Protein AF-A0A7C9DV79-F1 (afdb_monomer_lite)

Organism: Opuntia streptacantha (NCBI:txid393608)

Foldseek 3Di:
DPPPPPPPQPFCQDPPNQWTARPVVQWIAGDPDDDDTDGHDDAPDWDDDPPDTHGDDNLQSVQVVVCVVVVQLLVFDQDPVQWTWGKDQRDDDDPPDIDIDIDNDSPDDD

InterPro domains:
  IPR058055 PA-PLA1 [PTHR23509] (6-110)

pLDDT: mean 85.66, std 12.29, range [42.53, 94.75]

Sequence (110 aa):
ELYAVEEERVGVPVKGGLYEVDLVKRHLFPVYWTGENRRVLRGHWFAECGLDWLPLREDVAEQLEFAYRRQVWHRRRFQPSGLFAARVDLQGSTPGLHALFTGEDDTWEA

Structure (mmCIF, N/CA/C/O backbone):
data_AF-A0A7C9DV79-F1
#
_entry.id   AF-A0A7C9DV79-F1
#
loop_
_atom_site.group_PDB
_atom_site.id
_atom_site.type_symbol
_atom_site.label_atom_id
_atom_site.label_alt_id
_atom_site.label_comp_id
_atom_site.label_asym_id
_atom_site.label_entity_id
_atom_site.label_seq_id
_atom_site.pdbx_PDB_ins_code
_atom_site.Cartn_x
_atom_site.Cartn_y
_atom_site.Cartn_z
_atom_site.occupancy
_atom_site.B_iso_or_equiv
_atom_site.auth_seq_id
_atom_site.auth_comp_id
_atom_site.auth_asym_id
_atom_site.auth_atom_id
_atom_site.pdbx_PDB_model_num
ATOM 1 N N . GLU A 1 1 ? -16.552 19.665 34.037 1.00 42.53 1 GLU A N 1
ATOM 2 C CA . GLU A 1 1 ? -17.033 19.684 32.641 1.00 42.53 1 GLU A CA 1
ATOM 3 C C . GLU A 1 1 ? -16.227 18.683 31.829 1.00 42.53 1 GLU A C 1
ATOM 5 O O . GLU A 1 1 ? -15.129 19.020 31.425 1.00 42.53 1 GLU A O 1
ATOM 10 N N . LEU A 1 2 ? -16.681 17.440 31.659 1.00 48.28 2 LEU A N 1
ATOM 11 C CA . LEU A 1 2 ? -15.995 16.477 30.781 1.00 48.28 2 LEU A CA 1
ATOM 12 C C . LEU A 1 2 ? -17.015 15.530 30.141 1.00 48.28 2 LEU A C 1
ATOM 14 O O . LEU A 1 2 ? -16.917 14.316 30.249 1.00 48.28 2 LEU A O 1
ATOM 18 N N . TYR A 1 3 ? -18.017 16.102 29.482 1.00 48.62 3 TYR A N 1
ATOM 19 C CA . TYR A 1 3 ? -18.697 15.398 28.404 1.00 48.62 3 TYR A CA 1
ATOM 20 C C . TYR A 1 3 ? -18.131 15.997 27.128 1.00 48.62 3 TYR A C 1
ATOM 22 O O . TYR A 1 3 ? -18.680 16.947 26.574 1.00 48.62 3 TYR A O 1
ATOM 30 N N . ALA A 1 4 ? -16.949 15.513 26.733 1.00 54.69 4 ALA A N 1
ATOM 31 C CA . ALA A 1 4 ? -16.530 15.680 25.356 1.00 54.69 4 ALA A CA 1
ATOM 32 C C . ALA A 1 4 ? -17.655 15.056 24.535 1.00 54.69 4 ALA A C 1
ATOM 34 O O . ALA A 1 4 ? -17.949 13.875 24.706 1.00 54.69 4 ALA A O 1
ATOM 35 N N . VAL A 1 5 ? -18.349 15.882 23.759 1.00 50.12 5 VAL A N 1
ATOM 36 C CA . VAL A 1 5 ? -19.328 15.418 22.788 1.00 50.12 5 VAL A CA 1
ATOM 37 C C . VAL A 1 5 ? -18.556 14.452 21.901 1.00 50.12 5 VAL A C 1
ATOM 39 O O . VAL A 1 5 ? -17.733 14.876 21.090 1.00 50.12 5 VAL A O 1
ATOM 42 N N . GLU A 1 6 ? -18.728 13.150 22.127 1.00 56.25 6 GLU A N 1
ATOM 43 C CA . GLU A 1 6 ? -18.411 12.169 21.110 1.00 56.25 6 GLU A CA 1
ATOM 44 C C . GLU A 1 6 ? -19.345 12.549 19.971 1.00 56.25 6 GLU A C 1
ATOM 46 O O . GLU A 1 6 ? -20.542 12.277 20.029 1.00 56.25 6 GLU A O 1
ATOM 51 N N . GLU A 1 7 ? -18.826 13.335 19.016 1.00 55.12 7 GLU A N 1
ATOM 52 C CA . GLU A 1 7 ? -19.486 13.561 17.736 1.00 55.12 7 GLU A CA 1
ATOM 53 C C . GLU A 1 7 ? -20.096 12.230 17.328 1.00 55.12 7 GLU A C 1
ATOM 55 O O . GLU A 1 7 ? -19.413 11.208 17.435 1.00 55.12 7 GLU A O 1
ATOM 60 N N . GLU A 1 8 ? -21.355 12.257 16.902 1.00 55.88 8 GLU A N 1
ATOM 61 C CA . GLU A 1 8 ? -22.089 11.122 16.355 1.00 55.88 8 GLU A CA 1
ATOM 62 C C . GLU A 1 8 ? -21.336 10.595 15.122 1.00 55.88 8 GLU A C 1
ATOM 64 O O . GLU A 1 8 ? -21.627 10.898 13.966 1.00 55.88 8 GLU A O 1
ATOM 69 N N . ARG A 1 9 ? -20.245 9.882 15.379 1.00 57.75 9 ARG A N 1
ATOM 70 C CA . ARG A 1 9 ? -19.343 9.344 14.383 1.00 57.75 9 ARG A CA 1
ATOM 71 C C . ARG A 1 9 ? -19.953 8.031 13.989 1.00 57.75 9 ARG A C 1
ATOM 73 O O . ARG A 1 9 ? -19.797 7.034 14.683 1.00 57.75 9 ARG A O 1
ATOM 80 N N . VAL A 1 10 ? -20.673 8.068 12.877 1.00 68.94 10 VAL A N 1
ATOM 81 C CA . VAL A 1 10 ? -21.223 6.882 12.233 1.00 68.94 10 VAL A CA 1
ATOM 82 C C . VAL A 1 10 ? -20.053 5.967 11.860 1.00 68.94 10 VAL A C 1
ATOM 84 O O . VAL A 1 10 ? -19.368 6.185 10.857 1.00 68.94 10 VAL A O 1
ATOM 87 N N . GLY A 1 11 ? -19.781 4.980 12.712 1.00 84.19 11 GLY A N 1
ATOM 88 C CA . GLY A 1 11 ? -18.836 3.912 12.434 1.00 84.19 11 GLY A CA 1
ATOM 89 C C . GLY A 1 11 ? -19.370 3.040 11.305 1.00 84.19 11 GLY A C 1
ATOM 90 O O . GLY A 1 11 ? -20.568 2.773 11.218 1.00 84.19 11 GLY A O 1
ATOM 91 N N . VAL A 1 12 ? -18.494 2.599 10.403 1.00 92.56 12 VAL A N 1
ATOM 92 C CA . VAL A 1 12 ? -18.901 1.650 9.359 1.00 92.56 12 VAL A CA 1
ATOM 93 C C . VAL A 1 12 ? -18.868 0.243 9.960 1.00 92.56 12 VAL A C 1
ATOM 95 O O . VAL A 1 12 ? -17.778 -0.204 10.335 1.00 92.56 12 VAL A O 1
ATOM 98 N N . PRO A 1 13 ? -20.005 -0.473 10.056 1.00 93.56 13 PRO A N 1
ATOM 99 C CA . PRO A 1 13 ? -20.023 -1.822 10.600 1.00 93.56 13 PRO A CA 1
ATOM 100 C C . PRO A 1 13 ? -19.300 -2.784 9.654 1.00 93.56 13 PRO A C 1
ATOM 102 O O . PRO A 1 13 ? -19.515 -2.791 8.441 1.00 93.56 13 PRO A O 1
ATOM 105 N N . VAL A 1 14 ? -18.444 -3.632 10.217 1.00 93.56 14 VAL A N 1
ATOM 106 C CA . VAL A 1 14 ? -17.662 -4.640 9.492 1.00 93.56 14 VAL A CA 1
ATOM 107 C C . VAL A 1 14 ? -17.707 -5.980 10.226 1.00 93.56 14 VAL A C 1
ATOM 109 O O . VAL A 1 14 ? -18.193 -6.078 11.351 1.00 93.56 14 VAL A O 1
ATOM 112 N N . LYS A 1 15 ? -17.207 -7.048 9.586 1.00 92.69 15 LYS A N 1
ATOM 113 C CA 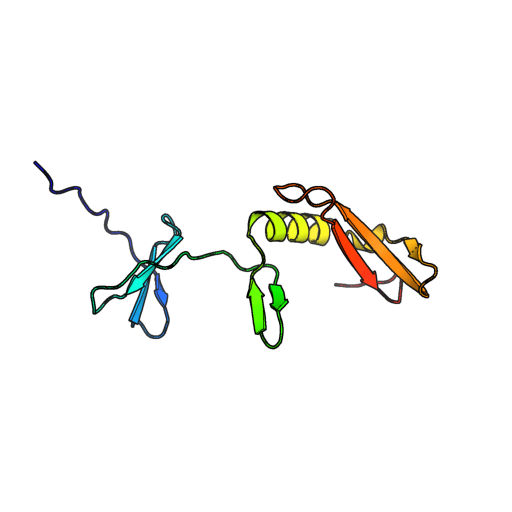. LYS A 1 15 ? -17.162 -8.408 10.163 1.00 92.69 15 LYS A CA 1
ATOM 114 C C . LYS A 1 15 ? -18.509 -8.851 10.764 1.00 92.69 15 LYS A C 1
ATOM 116 O O . LYS A 1 15 ? -18.560 -9.372 11.873 1.00 92.69 15 LYS A O 1
ATOM 121 N N . GLY A 1 16 ? -19.598 -8.594 10.039 1.00 93.44 16 GLY A N 1
ATOM 122 C CA . GLY A 1 16 ? -20.952 -8.943 10.479 1.00 93.44 16 GLY A CA 1
ATOM 123 C C . GLY A 1 16 ? -21.495 -8.082 11.625 1.00 93.44 16 GLY A C 1
ATOM 124 O O . GLY A 1 16 ? -22.345 -8.556 12.367 1.00 93.44 16 GLY A O 1
ATOM 125 N N . GLY A 1 17 ? -20.996 -6.854 11.803 1.00 92.94 17 GLY A N 1
ATOM 126 C CA . GLY A 1 17 ? -21.449 -5.929 12.852 1.00 92.94 17 GLY A CA 1
ATOM 127 C C . GLY A 1 17 ? -20.772 -6.134 14.208 1.00 92.94 17 GLY A C 1
ATOM 128 O O . GLY A 1 17 ? -21.088 -5.446 15.168 1.00 92.94 17 GLY A O 1
ATOM 129 N N . LEU A 1 18 ? -19.811 -7.057 14.297 1.00 93.50 18 LEU A N 1
ATOM 130 C CA . LEU A 1 18 ? -19.024 -7.283 15.512 1.00 93.50 18 LEU A CA 1
ATOM 131 C C . LEU A 1 18 ? -18.039 -6.140 15.805 1.00 93.50 18 LEU A C 1
ATOM 133 O O . LEU A 1 18 ? -17.634 -5.938 16.950 1.00 93.50 18 LEU A O 1
ATOM 137 N N . TYR A 1 19 ? -17.635 -5.426 14.756 1.00 94.75 19 TYR A N 1
ATOM 138 C CA . TYR A 1 19 ? -16.687 -4.325 14.815 1.00 94.75 19 TYR A CA 1
ATOM 139 C C . TYR A 1 19 ? -17.201 -3.149 13.995 1.00 94.75 19 TYR A C 1
ATOM 141 O O . TYR A 1 19 ? -17.857 -3.343 12.971 1.00 94.75 19 TYR A O 1
ATOM 149 N N . GLU A 1 20 ? -16.799 -1.951 14.389 1.00 94.62 20 GLU A N 1
ATOM 150 C CA . GLU A 1 20 ? -16.981 -0.729 13.617 1.00 94.62 20 GLU A CA 1
ATOM 151 C C . GLU A 1 20 ? -15.632 -0.103 13.275 1.00 94.62 20 GLU A C 1
ATOM 153 O O . GLU A 1 20 ? -14.622 -0.323 13.952 1.00 94.62 20 GLU A O 1
ATOM 158 N N . VAL A 1 21 ? -15.612 0.658 12.182 1.00 94.00 21 VAL A N 1
ATOM 159 C CA . VAL A 1 21 ? -14.443 1.413 11.736 1.00 94.00 21 VAL A CA 1
ATOM 160 C C . VAL A 1 21 ? -14.741 2.907 11.784 1.00 94.00 21 VAL A C 1
ATOM 162 O O . VAL A 1 21 ? -15.601 3.392 11.049 1.00 94.00 21 VAL A O 1
ATOM 165 N N . ASP A 1 22 ? -13.967 3.648 12.583 1.00 91.88 22 ASP A N 1
ATOM 166 C CA . ASP A 1 22 ? -13.864 5.106 12.465 1.00 91.88 22 ASP A CA 1
ATOM 167 C C . ASP A 1 22 ? -12.874 5.410 11.332 1.00 91.88 22 ASP A C 1
ATOM 169 O O . ASP A 1 22 ? -11.666 5.197 11.468 1.00 91.88 22 ASP A O 1
ATOM 173 N N . LEU A 1 23 ? -13.384 5.890 10.195 1.00 86.50 23 LEU A N 1
ATOM 174 C CA . LEU A 1 23 ? -12.577 6.205 9.010 1.00 86.50 23 LEU A CA 1
ATOM 175 C C . LEU A 1 23 ? -11.678 7.435 9.202 1.00 86.50 23 LEU A C 1
ATOM 177 O O . LEU A 1 23 ? -10.637 7.534 8.553 1.00 86.50 23 LEU A O 1
ATOM 181 N N . VAL A 1 24 ? -12.055 8.354 10.096 1.00 87.44 24 VAL A N 1
ATOM 182 C CA . VAL A 1 24 ? -11.291 9.574 10.389 1.00 87.44 24 VAL A CA 1
ATOM 183 C C . VAL A 1 24 ? -10.105 9.233 11.283 1.00 87.44 24 VAL A C 1
ATOM 185 O O . VAL A 1 24 ? -8.970 9.589 10.973 1.00 87.44 24 VAL A O 1
ATOM 188 N N . LYS A 1 25 ? -10.346 8.495 12.373 1.00 88.50 25 LYS A N 1
ATOM 189 C CA . LYS A 1 25 ? -9.281 8.022 13.272 1.00 88.50 25 LYS A CA 1
ATOM 190 C C . LYS A 1 25 ? -8.517 6.823 12.708 1.00 88.50 25 LYS A C 1
ATOM 192 O O . LYS A 1 25 ? -7.436 6.523 13.202 1.00 88.50 25 LYS A O 1
ATOM 197 N N . ARG A 1 26 ? -9.067 6.145 11.696 1.00 90.88 26 ARG A N 1
ATOM 198 C CA . ARG A 1 26 ? -8.538 4.915 11.086 1.00 90.88 26 ARG A CA 1
ATOM 199 C C . ARG A 1 26 ? -8.344 3.793 12.105 1.00 90.88 26 ARG A C 1
ATOM 201 O O . ARG A 1 26 ? -7.315 3.113 12.122 1.00 90.88 26 ARG A O 1
ATOM 208 N N . HIS A 1 27 ? -9.354 3.587 12.943 1.00 92.31 27 HIS A N 1
ATOM 209 C CA . HIS A 1 27 ? -9.357 2.541 13.959 1.00 92.31 27 HIS A CA 1
ATOM 210 C C . HIS A 1 27 ? -10.576 1.640 13.817 1.00 92.31 27 HIS A C 1
ATOM 212 O O . HIS A 1 27 ? -11.694 2.110 13.631 1.00 92.31 27 HIS A O 1
ATOM 218 N N . LEU A 1 28 ? -10.327 0.343 13.939 1.00 92.62 28 LEU A N 1
ATOM 219 C CA . LEU A 1 28 ? -11.317 -0.702 14.10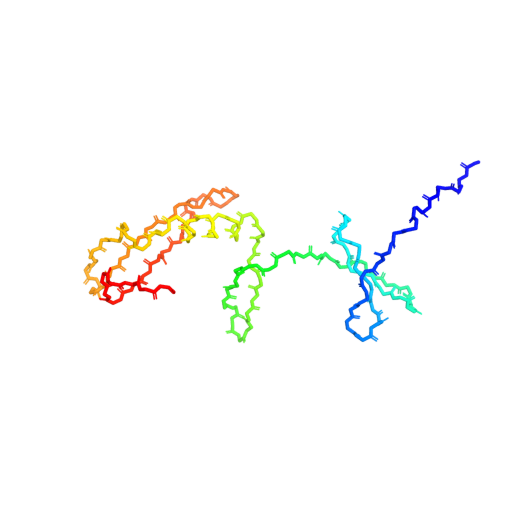7 1.00 92.62 28 LEU A CA 1
ATOM 220 C C . LEU A 1 28 ? -11.465 -0.979 15.600 1.00 92.62 28 LEU A C 1
ATOM 222 O O . LEU A 1 28 ? -10.465 -1.252 16.264 1.00 92.62 28 LEU A O 1
ATOM 226 N N . PHE A 1 29 ? -12.690 -0.962 16.105 1.00 93.81 29 PHE A N 1
ATOM 227 C CA . PHE A 1 29 ? -12.990 -1.226 17.508 1.00 93.81 29 PHE A CA 1
ATOM 228 C C . PHE A 1 29 ? -14.184 -2.185 17.634 1.00 93.81 29 PHE A C 1
ATOM 230 O O . PHE A 1 29 ? -15.046 -2.218 16.751 1.00 93.81 29 PHE A O 1
ATOM 237 N N . PRO A 1 30 ? -14.202 -3.050 18.663 1.00 94.56 30 PRO A N 1
ATOM 238 C CA . PRO A 1 30 ? -15.319 -3.959 18.907 1.00 94.56 30 PRO A CA 1
ATOM 239 C C . PRO A 1 30 ? -16.564 -3.208 19.392 1.00 94.56 30 PRO A C 1
ATOM 241 O O . PRO A 1 30 ? -16.452 -2.244 20.144 1.00 94.56 30 PRO A O 1
ATOM 244 N N . VAL A 1 31 ? -17.746 -3.679 18.986 1.00 92.56 31 VAL A N 1
ATOM 245 C CA . VAL A 1 31 ? -19.032 -3.033 19.322 1.00 92.56 31 VAL A CA 1
ATOM 246 C C . VAL A 1 31 ? -19.599 -3.540 20.651 1.00 92.56 31 VAL A C 1
ATOM 248 O O . VAL A 1 31 ? -20.091 -2.761 21.460 1.00 92.56 31 VAL A O 1
ATOM 251 N N . TYR A 1 32 ? -19.528 -4.852 20.899 1.00 91.56 32 TYR A N 1
ATOM 252 C CA . TYR A 1 32 ? -20.251 -5.489 22.013 1.00 91.56 32 TYR A CA 1
ATOM 253 C C . TYR A 1 32 ? -19.383 -5.837 23.229 1.00 91.56 32 TYR A C 1
ATOM 255 O O . TYR A 1 32 ? -19.897 -6.330 24.231 1.00 91.56 32 TYR A O 1
ATOM 263 N N . TRP A 1 33 ? -18.070 -5.623 23.162 1.00 94.19 33 TRP A N 1
ATOM 264 C CA . TRP A 1 33 ? -17.150 -5.891 24.268 1.00 94.19 33 TRP A CA 1
ATOM 265 C C . TRP A 1 33 ? -16.031 -4.861 24.295 1.00 94.19 33 TRP A C 1
ATOM 267 O O . TRP A 1 33 ? -15.701 -4.259 23.279 1.00 94.19 33 TRP A O 1
ATOM 277 N N . THR A 1 34 ? -15.399 -4.690 25.452 1.00 90.94 34 THR A N 1
ATOM 278 C CA . THR A 1 34 ? -14.188 -3.876 25.566 1.00 90.94 34 THR A CA 1
ATOM 279 C C . THR A 1 34 ? -13.010 -4.627 24.958 1.00 90.94 34 THR A C 1
ATOM 281 O O . THR A 1 34 ? -12.693 -5.740 25.382 1.00 90.94 34 THR A O 1
ATOM 284 N N . GLY A 1 35 ? -12.337 -4.026 23.986 1.00 91.06 35 GLY A N 1
ATOM 285 C CA . GLY A 1 35 ? -11.128 -4.585 23.395 1.00 91.06 35 GLY A CA 1
ATOM 286 C C . GLY A 1 35 ? -10.254 -3.502 22.784 1.00 91.06 35 GLY A C 1
ATOM 287 O O . GLY A 1 35 ? -10.639 -2.338 22.724 1.00 91.06 35 GLY A O 1
ATOM 288 N N . GLU A 1 36 ? -9.061 -3.893 22.350 1.00 90.88 36 GLU A N 1
ATOM 289 C CA . GLU A 1 36 ? -8.106 -2.957 21.764 1.00 90.88 36 GLU A CA 1
ATOM 290 C C . GLU A 1 36 ? -8.538 -2.478 20.378 1.00 90.88 36 GLU A C 1
ATOM 292 O O . GLU A 1 36 ? -9.001 -3.257 19.534 1.00 90.88 36 GLU A O 1
ATOM 297 N N . ASN A 1 37 ? -8.285 -1.195 20.126 1.00 90.75 37 ASN A N 1
ATOM 298 C CA . ASN A 1 37 ? -8.428 -0.611 18.805 1.00 90.75 37 ASN A CA 1
ATOM 299 C C . ASN A 1 37 ? -7.321 -1.137 17.891 1.00 90.75 37 ASN A C 1
ATOM 301 O O . ASN A 1 37 ? -6.135 -1.057 18.210 1.00 90.75 37 ASN A O 1
ATOM 305 N N . ARG A 1 38 ? -7.700 -1.629 16.714 1.00 90.50 38 ARG A N 1
ATOM 306 C CA . ARG A 1 38 ? -6.755 -2.048 15.675 1.00 90.50 38 ARG A CA 1
ATOM 307 C C . ARG A 1 38 ? -6.652 -0.974 14.610 1.00 90.50 38 ARG A C 1
ATOM 309 O O . ARG A 1 38 ? -7.653 -0.387 14.211 1.00 90.50 38 ARG A O 1
ATOM 316 N N . ARG A 1 39 ? -5.443 -0.727 14.118 1.00 88.69 39 ARG A N 1
ATOM 317 C CA . ARG A 1 39 ? -5.223 0.223 13.025 1.00 88.69 39 ARG A CA 1
ATOM 318 C C . ARG A 1 39 ? -5.874 -0.279 11.734 1.00 88.69 39 ARG A C 1
ATOM 320 O O . ARG A 1 39 ? -5.738 -1.449 11.384 1.00 88.69 39 ARG A O 1
ATOM 327 N N . VAL A 1 40 ? -6.529 0.628 11.018 1.00 89.44 40 VAL A N 1
ATOM 328 C CA . VAL A 1 40 ? -7.068 0.407 9.673 1.00 89.44 40 VAL A CA 1
ATOM 329 C C . VAL A 1 40 ? -6.168 1.102 8.659 1.00 89.44 40 VAL A C 1
ATOM 331 O O . VAL A 1 40 ? -5.704 2.221 8.876 1.00 89.44 40 VAL A O 1
ATOM 334 N N . LEU A 1 41 ? -5.906 0.413 7.553 1.00 84.25 41 LEU A N 1
ATOM 335 C CA . LEU A 1 41 ? -5.120 0.905 6.427 1.00 84.25 41 LEU A CA 1
ATOM 336 C C . LEU A 1 41 ? -5.955 0.799 5.154 1.00 84.25 41 LEU A C 1
ATOM 338 O O . LEU A 1 41 ? -6.789 -0.100 5.024 1.00 84.25 41 LEU A O 1
ATOM 342 N N . ARG A 1 42 ? -5.706 1.694 4.199 1.00 84.19 42 ARG A N 1
ATOM 343 C CA . ARG A 1 42 ? -6.259 1.585 2.850 1.00 84.19 42 ARG A CA 1
ATOM 344 C C . ARG A 1 42 ? -5.364 0.652 2.029 1.00 84.19 42 ARG A C 1
ATOM 346 O O . ARG A 1 42 ? -4.231 1.001 1.723 1.00 84.19 42 ARG A O 1
ATOM 353 N N . GLY A 1 43 ? -5.850 -0.549 1.722 1.00 81.25 43 GLY A N 1
ATOM 354 C CA . GLY A 1 43 ? -5.095 -1.549 0.962 1.00 81.25 43 GLY A CA 1
ATOM 355 C C . GLY A 1 43 ? -5.329 -1.421 -0.540 1.00 81.25 43 GLY A C 1
ATOM 356 O O . GLY A 1 43 ? -6.345 -1.899 -1.033 1.00 81.25 43 GLY A O 1
ATOM 357 N N . HIS A 1 44 ? -4.404 -0.786 -1.262 1.00 83.69 44 HIS A N 1
ATOM 358 C CA . HIS A 1 44 ? -4.395 -0.783 -2.737 1.00 83.69 44 HIS A CA 1
ATOM 359 C C . HIS A 1 44 ? -3.429 -1.806 -3.324 1.00 83.69 44 HIS A C 1
ATOM 361 O O . HIS A 1 44 ? -3.722 -2.404 -4.351 1.00 83.69 44 HIS A O 1
ATOM 367 N N . TRP A 1 45 ? -2.292 -2.005 -2.658 1.00 92.50 45 TRP A N 1
ATOM 368 C CA . TRP A 1 45 ? -1.218 -2.893 -3.090 1.00 92.50 45 TRP A CA 1
ATOM 369 C C . TRP A 1 45 ? -0.885 -3.875 -1.973 1.00 92.50 45 TRP A C 1
ATOM 371 O O . TRP A 1 45 ? -0.807 -3.493 -0.801 1.00 92.50 45 TRP A O 1
ATOM 381 N N . PHE A 1 46 ? -0.681 -5.134 -2.345 1.00 92.38 46 PHE A N 1
ATOM 382 C CA . PHE A 1 46 ? -0.402 -6.234 -1.429 1.00 92.38 46 PHE A CA 1
ATOM 383 C C . PHE A 1 46 ? 0.904 -6.907 -1.833 1.00 92.38 46 PHE A C 1
ATOM 385 O O . PHE A 1 46 ? 1.234 -6.969 -3.017 1.00 92.38 46 PHE A O 1
ATOM 392 N N . ALA A 1 47 ? 1.635 -7.409 -0.846 1.00 91.06 47 ALA A N 1
ATOM 393 C CA . ALA A 1 47 ? 2.801 -8.248 -1.067 1.00 91.06 47 ALA A CA 1
ATOM 394 C C . ALA A 1 47 ? 2.568 -9.624 -0.456 1.00 91.06 47 ALA A C 1
ATOM 396 O O . ALA A 1 47 ? 1.972 -9.753 0.617 1.00 91.06 47 ALA A O 1
ATOM 397 N N . GLU A 1 48 ? 3.058 -10.641 -1.152 1.00 94.31 48 GLU A N 1
ATOM 398 C CA . GLU A 1 48 ? 3.083 -12.003 -0.651 1.00 94.31 48 GLU A CA 1
ATOM 399 C C . GLU A 1 48 ? 4.065 -12.092 0.525 1.00 94.31 48 GLU A C 1
ATOM 401 O O . GLU A 1 48 ? 5.227 -11.686 0.440 1.00 94.31 48 GLU A O 1
ATOM 406 N N . CYS A 1 49 ? 3.577 -12.599 1.649 1.00 90.38 49 CYS A N 1
ATOM 407 C CA . CYS A 1 49 ? 4.341 -12.846 2.857 1.00 90.38 49 CYS A CA 1
ATOM 408 C C . CYS A 1 49 ? 4.056 -14.280 3.313 1.00 90.38 49 CYS A C 1
ATOM 410 O O . CYS A 1 49 ? 3.107 -14.549 4.050 1.00 90.38 49 CYS A O 1
ATOM 412 N N . GLY A 1 50 ? 4.869 -15.225 2.836 1.00 91.62 50 GLY A N 1
ATOM 413 C CA . GLY A 1 50 ? 4.634 -16.648 3.070 1.00 91.62 50 GLY A CA 1
ATOM 414 C C . GLY A 1 50 ? 3.434 -17.143 2.266 1.00 91.62 50 GLY A C 1
ATOM 415 O O . GLY A 1 50 ? 3.513 -17.207 1.048 1.00 91.62 50 GLY A O 1
ATOM 416 N N . LEU A 1 51 ? 2.347 -17.508 2.950 1.00 91.81 51 LEU A N 1
ATOM 417 C CA . LEU A 1 51 ? 1.095 -17.955 2.320 1.00 91.81 51 LEU A CA 1
ATOM 418 C C . LEU A 1 51 ? 0.026 -16.851 2.260 1.00 91.81 51 LEU A C 1
ATOM 420 O O . LEU A 1 51 ? -1.036 -17.062 1.677 1.00 91.81 51 LEU A O 1
ATOM 424 N N . ASP A 1 52 ? 0.291 -15.694 2.871 1.00 91.94 52 ASP A N 1
ATOM 425 C CA . ASP A 1 52 ? -0.674 -14.609 3.011 1.00 91.94 52 ASP A CA 1
ATOM 426 C C . ASP A 1 52 ? -0.325 -13.424 2.104 1.00 91.94 52 ASP A C 1
ATOM 428 O O . ASP A 1 52 ? 0.842 -13.096 1.892 1.00 91.94 52 ASP A O 1
ATOM 432 N N . TRP A 1 53 ? -1.349 -12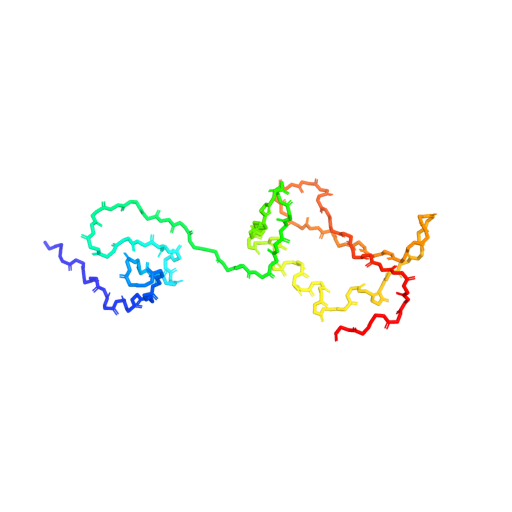.720 1.621 1.00 90.62 53 TRP A N 1
ATOM 433 C CA . TRP A 1 53 ? -1.197 -11.420 0.967 1.00 90.62 53 TRP A CA 1
ATOM 434 C C . TRP A 1 53 ? -1.445 -10.314 1.984 1.00 90.62 53 TRP A C 1
ATOM 436 O O . TRP A 1 53 ? -2.575 -10.101 2.430 1.00 90.62 53 TRP A O 1
ATOM 446 N N . LEU A 1 54 ? -0.385 -9.601 2.357 1.00 89.12 54 LEU A N 1
ATOM 447 C CA . LEU A 1 54 ? -0.464 -8.530 3.343 1.00 89.12 54 LEU A CA 1
ATOM 448 C C . LEU A 1 54 ? -0.467 -7.166 2.649 1.00 89.12 54 LEU A C 1
ATOM 450 O O . LEU A 1 54 ? 0.298 -6.958 1.703 1.00 89.12 54 LEU A O 1
ATOM 454 N N . PRO A 1 55 ? -1.314 -6.220 3.095 1.00 90.62 55 PRO A N 1
ATOM 455 C CA . PRO A 1 55 ? -1.312 -4.882 2.532 1.00 90.62 55 PRO A CA 1
ATOM 456 C C . PRO A 1 55 ? 0.042 -4.226 2.791 1.00 90.62 55 PRO A C 1
ATOM 458 O O . PRO A 1 55 ? 0.575 -4.271 3.905 1.00 90.62 55 PRO A O 1
ATOM 461 N N . LEU A 1 56 ? 0.588 -3.592 1.758 1.00 89.38 56 LEU A N 1
ATOM 462 C CA . LEU A 1 56 ? 1.778 -2.772 1.906 1.00 89.38 56 LEU A CA 1
ATOM 463 C C . LEU A 1 56 ? 1.484 -1.560 2.792 1.00 89.38 56 LEU A C 1
ATOM 465 O O . LEU A 1 56 ? 0.337 -1.140 2.974 1.00 89.38 56 LEU A O 1
ATOM 469 N N . ARG A 1 57 ? 2.551 -0.963 3.334 1.00 88.62 57 ARG A N 1
ATOM 470 C CA . ARG A 1 57 ? 2.434 0.336 4.000 1.00 88.62 57 ARG A CA 1
ATOM 471 C C . ARG A 1 57 ? 1.835 1.352 3.024 1.00 88.62 57 ARG A C 1
ATOM 473 O O . ARG A 1 57 ? 2.226 1.391 1.861 1.00 88.62 57 ARG A O 1
ATOM 480 N N . GLU A 1 58 ? 0.916 2.178 3.513 1.00 89.56 58 GLU A N 1
ATOM 481 C CA . GLU A 1 58 ? 0.140 3.112 2.684 1.00 89.56 58 GLU A CA 1
ATOM 482 C C . GLU A 1 58 ? 1.032 4.097 1.914 1.00 89.56 58 GLU A C 1
ATOM 484 O O . GLU A 1 58 ? 0.808 4.315 0.731 1.00 89.56 58 GLU A O 1
ATOM 489 N N . ASP A 1 59 ? 2.112 4.591 2.527 1.00 90.06 59 ASP A N 1
ATOM 490 C CA . ASP A 1 59 ? 3.089 5.478 1.881 1.00 90.06 59 ASP A CA 1
ATOM 491 C C . ASP A 1 59 ? 3.822 4.822 0.702 1.00 90.06 59 ASP A C 1
ATOM 493 O O . ASP A 1 59 ? 4.159 5.484 -0.280 1.00 90.06 59 ASP A O 1
ATOM 497 N N . VAL A 1 60 ? 4.061 3.513 0.779 1.00 91.88 60 VAL A N 1
ATOM 498 C CA . VAL A 1 60 ? 4.650 2.735 -0.317 1.00 91.88 60 VAL A CA 1
ATOM 499 C C . VAL A 1 60 ? 3.591 2.417 -1.371 1.00 91.88 60 VAL A C 1
ATOM 501 O O . VAL A 1 60 ? 3.834 2.605 -2.562 1.00 91.88 60 VAL A O 1
ATOM 504 N N . ALA A 1 61 ? 2.406 1.975 -0.944 1.00 92.31 61 ALA A N 1
ATOM 505 C CA . ALA A 1 61 ? 1.297 1.639 -1.831 1.00 92.31 61 ALA A CA 1
ATOM 506 C C . ALA A 1 61 ? 0.850 2.841 -2.680 1.00 92.31 61 ALA A C 1
ATOM 508 O O . ALA A 1 61 ? 0.594 2.682 -3.869 1.00 92.31 61 ALA A O 1
ATOM 509 N N . GLU A 1 62 ? 0.817 4.050 -2.113 1.00 91.69 62 GLU A N 1
ATOM 510 C CA . GLU A 1 62 ? 0.494 5.279 -2.847 1.00 91.69 62 GLU A CA 1
ATOM 511 C C . GLU A 1 62 ? 1.528 5.603 -3.933 1.00 91.69 62 GLU A C 1
ATOM 513 O O . GLU A 1 62 ? 1.161 6.003 -5.040 1.00 91.69 62 GLU A O 1
ATOM 518 N N . GLN A 1 63 ? 2.819 5.395 -3.658 1.00 93.75 63 GLN A N 1
ATOM 519 C CA . GLN A 1 63 ? 3.876 5.606 -4.650 1.00 93.75 63 GLN A CA 1
ATOM 520 C C . GLN A 1 63 ? 3.800 4.589 -5.794 1.00 93.75 63 GLN A C 1
ATOM 522 O O . GLN A 1 63 ? 3.975 4.961 -6.958 1.00 93.75 63 GLN A O 1
ATOM 527 N N . LEU A 1 64 ? 3.494 3.327 -5.478 1.00 93.50 64 LEU A N 1
ATOM 528 C CA . LEU A 1 64 ? 3.255 2.287 -6.481 1.00 93.50 64 LEU A CA 1
ATOM 529 C C . LEU A 1 64 ? 2.039 2.617 -7.344 1.00 93.50 64 LEU A C 1
ATOM 531 O O . LEU A 1 64 ? 2.142 2.602 -8.569 1.00 93.50 64 LEU A O 1
ATOM 535 N N . GLU A 1 65 ? 0.925 2.993 -6.718 1.00 93.25 65 GLU A N 1
ATOM 536 C CA . GLU A 1 65 ? -0.304 3.386 -7.407 1.00 93.25 65 GLU A CA 1
ATOM 537 C C . GLU A 1 65 ? -0.061 4.566 -8.353 1.00 93.25 65 GLU A C 1
ATOM 539 O O . GLU A 1 65 ? -0.515 4.575 -9.497 1.00 93.25 65 GLU A O 1
ATOM 544 N N . PHE A 1 66 ? 0.698 5.564 -7.902 1.00 93.19 66 PHE A N 1
ATOM 545 C CA . PHE A 1 66 ? 1.052 6.716 -8.718 1.00 93.19 66 PHE A CA 1
ATOM 546 C C . PHE A 1 66 ? 1.908 6.333 -9.929 1.00 93.19 66 PHE A C 1
ATOM 548 O O . PHE A 1 66 ? 1.654 6.812 -11.037 1.00 93.19 66 PHE A O 1
ATOM 555 N N . ALA A 1 67 ? 2.908 5.469 -9.743 1.00 93.06 67 ALA A N 1
ATOM 556 C CA . ALA A 1 67 ? 3.738 4.985 -10.841 1.00 93.06 67 ALA A CA 1
ATOM 557 C C . ALA A 1 67 ? 2.931 4.138 -11.837 1.00 93.06 67 ALA A C 1
ATOM 559 O O . ALA A 1 67 ? 3.060 4.327 -13.048 1.00 93.06 67 ALA A O 1
ATOM 560 N N . TYR A 1 68 ? 2.057 3.267 -11.331 1.00 90.75 68 TYR A N 1
ATOM 561 C CA . TYR A 1 68 ? 1.165 2.440 -12.135 1.00 90.75 68 TYR A CA 1
ATOM 562 C C . TYR A 1 68 ? 0.219 3.297 -12.981 1.00 90.75 68 TYR A C 1
ATOM 564 O O . TYR A 1 68 ? 0.203 3.180 -14.200 1.00 90.75 68 TYR A O 1
ATOM 572 N N . ARG A 1 69 ? -0.486 4.264 -12.381 1.00 91.38 69 ARG A N 1
ATOM 573 C CA . ARG A 1 69 ? -1.364 5.192 -13.124 1.00 91.38 69 ARG A CA 1
ATOM 574 C C . ARG A 1 69 ? -0.629 6.039 -14.156 1.00 91.38 69 ARG A C 1
ATOM 576 O O . ARG A 1 69 ? -1.224 6.469 -15.137 1.00 91.38 69 ARG A O 1
ATOM 583 N N . ARG A 1 70 ? 0.663 6.292 -13.940 1.00 92.25 70 ARG A N 1
ATOM 584 C CA . ARG A 1 70 ? 1.550 6.965 -14.900 1.00 92.25 70 ARG A CA 1
ATOM 585 C C . ARG A 1 70 ? 2.125 6.029 -15.959 1.00 92.25 70 ARG A C 1
ATOM 587 O O . ARG A 1 70 ? 3.034 6.436 -16.681 1.00 92.25 70 ARG A O 1
ATOM 594 N N . GLN A 1 71 ? 1.602 4.809 -16.042 1.00 89.88 71 GLN A N 1
ATOM 595 C CA . GLN A 1 71 ? 1.946 3.815 -17.045 1.00 89.88 71 GLN A CA 1
ATOM 596 C C . GLN A 1 71 ? 3.451 3.535 -17.073 1.00 89.88 71 GLN A C 1
ATOM 598 O O . GLN A 1 71 ? 4.107 3.587 -18.114 1.00 89.88 71 GLN A O 1
ATOM 603 N N . VAL A 1 72 ? 4.027 3.265 -15.896 1.00 89.50 72 VAL A N 1
ATOM 604 C CA . VAL A 1 72 ? 5.459 2.962 -15.728 1.00 89.50 72 VAL A CA 1
ATOM 605 C C . VAL A 1 72 ? 5.965 1.870 -16.683 1.00 89.50 72 VAL A C 1
ATOM 607 O O . VAL A 1 72 ? 7.132 1.894 -17.080 1.00 89.50 72 VAL A O 1
ATOM 610 N N . TRP A 1 73 ? 5.087 0.964 -17.118 1.00 85.56 73 TRP A N 1
ATOM 611 C CA . TRP A 1 73 ? 5.395 -0.079 -18.095 1.00 85.56 73 TRP A CA 1
ATOM 612 C C . TRP A 1 73 ? 5.837 0.463 -19.465 1.00 85.56 73 TRP A C 1
ATOM 614 O O . TRP A 1 73 ? 6.668 -0.170 -20.110 1.00 85.56 73 TRP A O 1
ATOM 624 N N . HIS A 1 74 ? 5.411 1.659 -19.882 1.00 86.75 74 HIS A N 1
ATOM 625 C CA . HIS A 1 74 ? 5.884 2.278 -21.131 1.00 86.75 74 HIS A CA 1
ATOM 626 C C . HIS A 1 74 ? 7.346 2.751 -21.074 1.00 86.75 74 HIS A C 1
ATOM 628 O O . HIS A 1 74 ? 7.906 3.175 -22.080 1.00 86.75 74 HIS A O 1
ATOM 634 N N . ARG A 1 75 ? 7.984 2.728 -19.896 1.00 86.81 75 ARG A N 1
ATOM 635 C CA . ARG A 1 75 ? 9.390 3.130 -19.707 1.00 86.81 75 ARG A CA 1
ATOM 636 C C . ARG A 1 75 ? 10.313 1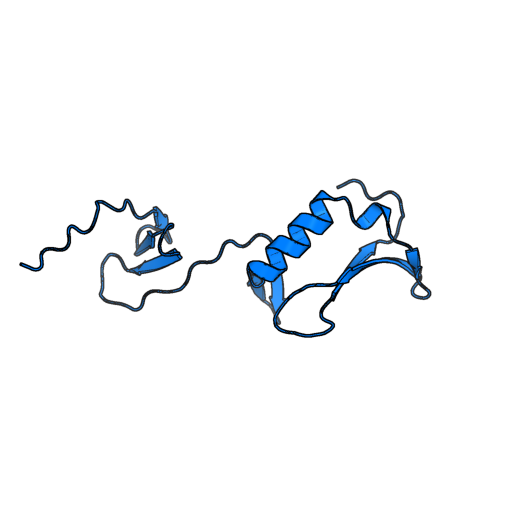.943 -19.440 1.00 86.81 75 ARG A C 1
ATOM 638 O O . ARG A 1 75 ? 11.453 2.144 -19.011 1.00 86.81 75 ARG A O 1
ATOM 645 N N . ARG A 1 76 ? 9.824 0.715 -19.629 1.00 90.06 76 ARG A N 1
ATOM 646 C CA . ARG A 1 76 ? 10.612 -0.493 -19.387 1.00 90.06 76 ARG A CA 1
ATOM 647 C C . ARG A 1 76 ? 11.765 -0.585 -20.382 1.00 90.06 76 ARG A C 1
ATOM 649 O O . ARG A 1 76 ? 11.674 -0.150 -21.524 1.00 90.06 76 ARG A O 1
ATOM 656 N N . ARG A 1 77 ? 12.877 -1.156 -19.928 1.00 89.38 77 ARG A N 1
ATOM 657 C CA . ARG A 1 77 ? 14.023 -1.509 -20.769 1.00 89.38 77 ARG A CA 1
ATOM 658 C C . ARG A 1 77 ? 14.231 -3.008 -20.726 1.00 89.38 77 ARG A C 1
ATOM 660 O O . ARG A 1 77 ? 14.083 -3.608 -19.659 1.00 89.38 77 ARG A O 1
ATOM 667 N N . PHE A 1 78 ? 14.602 -3.578 -21.867 1.00 90.69 78 PHE A N 1
ATOM 668 C CA . PHE A 1 78 ? 14.987 -4.978 -21.961 1.00 90.69 78 PHE A CA 1
ATOM 669 C C . PHE A 1 78 ? 16.175 -5.263 -21.038 1.00 90.69 78 PHE A C 1
ATOM 671 O O . PHE A 1 78 ? 17.174 -4.537 -21.055 1.00 90.69 78 PHE A O 1
ATOM 678 N N . GLN A 1 79 ? 16.042 -6.294 -20.212 1.00 92.06 79 GLN A N 1
ATOM 679 C CA . GLN A 1 79 ? 17.054 -6.724 -19.258 1.00 92.06 79 GLN A CA 1
ATOM 680 C C . GLN A 1 79 ? 17.748 -8.001 -19.744 1.00 92.06 79 GLN A C 1
ATOM 682 O O . GLN A 1 79 ? 17.134 -8.798 -20.453 1.00 92.06 79 GLN A O 1
ATOM 687 N N . PRO A 1 80 ? 18.989 -8.274 -19.298 1.00 92.44 80 PRO A N 1
ATOM 688 C CA . PRO A 1 80 ? 19.681 -9.530 -19.604 1.00 92.44 80 PRO A CA 1
ATOM 689 C C . PRO A 1 80 ? 18.922 -10.795 -19.175 1.00 92.44 80 PRO A C 1
ATOM 691 O O . PRO A 1 80 ? 19.185 -11.867 -19.705 1.00 92.44 80 PRO A O 1
ATOM 694 N N . SER A 1 81 ? 17.976 -10.676 -18.236 1.00 87.56 81 SER A N 1
ATOM 695 C CA . SER A 1 81 ? 17.083 -11.765 -17.825 1.00 87.56 81 SER A CA 1
ATOM 696 C C . SER A 1 81 ? 16.055 -12.170 -18.890 1.00 87.56 81 SER A C 1
ATOM 698 O O . SER A 1 81 ? 15.365 -13.163 -18.695 1.00 87.56 81 SER A O 1
ATOM 700 N N . GLY A 1 82 ? 15.927 -11.413 -19.985 1.00 88.94 82 GLY A N 1
ATOM 701 C CA . GLY A 1 82 ? 14.942 -11.653 -21.043 1.00 88.94 82 GLY A CA 1
ATOM 702 C C . GLY A 1 82 ? 13.608 -10.931 -20.847 1.00 88.94 82 GLY A C 1
ATOM 703 O O . GLY A 1 82 ? 12.725 -11.073 -21.683 1.00 88.94 82 GLY A O 1
ATOM 704 N N . LEU A 1 83 ? 13.459 -10.144 -19.776 1.00 89.94 83 LEU A N 1
ATOM 705 C CA . LEU A 1 83 ? 12.236 -9.397 -19.473 1.00 89.94 83 LEU A CA 1
ATOM 706 C C . LEU A 1 83 ? 12.422 -7.896 -19.695 1.00 89.94 83 LEU A C 1
ATOM 708 O O . LEU A 1 83 ? 13.511 -7.346 -19.513 1.00 89.94 83 LEU A O 1
ATOM 712 N N . PHE A 1 84 ? 11.329 -7.208 -19.998 1.00 90.31 84 PHE A N 1
ATOM 713 C CA . PHE A 1 84 ? 11.252 -5.756 -19.919 1.00 90.31 84 PHE A CA 1
ATOM 714 C C . PHE A 1 84 ? 11.039 -5.349 -18.466 1.00 90.31 84 PHE A C 1
ATOM 716 O O . PHE A 1 84 ? 10.110 -5.827 -17.824 1.00 90.31 84 PHE A O 1
ATOM 723 N N . ALA A 1 85 ? 11.874 -4.453 -17.936 1.00 92.62 85 ALA A N 1
ATOM 724 C CA . ALA A 1 85 ? 11.734 -3.960 -16.567 1.00 92.62 85 ALA A CA 1
ATOM 725 C C . ALA A 1 85 ? 11.843 -2.436 -16.474 1.00 92.62 85 ALA A C 1
ATOM 727 O O . ALA A 1 85 ? 12.683 -1.817 -17.131 1.00 92.62 85 ALA A O 1
ATOM 728 N N . ALA A 1 86 ? 11.013 -1.839 -15.621 1.00 93.19 86 ALA A N 1
ATOM 729 C CA . ALA A 1 86 ? 11.062 -0.434 -15.242 1.00 93.19 86 ALA A CA 1
ATOM 730 C C . ALA A 1 86 ? 11.200 -0.346 -13.728 1.00 93.19 86 ALA A C 1
ATOM 732 O O . ALA A 1 86 ? 10.499 -1.032 -12.985 1.00 93.19 86 ALA A O 1
ATOM 733 N N . ARG A 1 87 ? 12.114 0.509 -13.279 1.00 92.50 87 ARG A N 1
ATOM 734 C CA . ARG A 1 87 ? 12.391 0.726 -11.864 1.00 92.50 87 ARG A CA 1
ATOM 735 C C . ARG A 1 87 ? 11.672 1.973 -11.369 1.00 92.50 87 ARG A C 1
ATOM 737 O O . ARG A 1 87 ? 11.717 3.013 -12.022 1.00 92.50 87 ARG A O 1
ATOM 744 N N . VAL A 1 88 ? 11.070 1.864 -10.192 1.00 93.50 88 VAL A N 1
ATOM 745 C CA . VAL A 1 88 ? 10.512 2.983 -9.431 1.00 93.50 88 VAL A CA 1
ATOM 746 C C . VAL A 1 88 ? 11.240 3.044 -8.104 1.00 93.50 88 VAL A C 1
ATOM 748 O O . VAL A 1 88 ? 11.115 2.131 -7.290 1.00 93.50 88 VAL A O 1
ATOM 751 N N . ASP A 1 89 ? 12.015 4.101 -7.893 1.00 93.50 89 ASP A N 1
ATOM 752 C CA . ASP A 1 89 ? 12.635 4.352 -6.597 1.00 93.50 89 ASP A CA 1
ATOM 753 C C . ASP A 1 89 ? 11.569 4.818 -5.607 1.00 93.50 89 ASP A C 1
ATOM 755 O O . ASP A 1 89 ? 10.839 5.776 -5.869 1.00 93.50 89 ASP A O 1
ATOM 759 N N . LEU A 1 90 ? 11.472 4.110 -4.484 1.00 92.06 90 LEU A N 1
ATOM 760 C CA . LEU A 1 90 ? 10.496 4.385 -3.443 1.00 92.06 90 LEU A CA 1
ATOM 761 C C . LEU A 1 90 ? 11.142 5.291 -2.399 1.00 92.06 90 LEU A C 1
ATOM 763 O O . LEU A 1 90 ? 12.197 4.996 -1.838 1.00 92.06 90 LEU A O 1
ATOM 767 N N . GLN A 1 91 ? 10.497 6.417 -2.140 1.00 90.56 91 GLN A N 1
ATOM 768 C CA . GLN A 1 91 ? 10.880 7.346 -1.091 1.00 90.56 91 GLN A CA 1
ATOM 769 C C . GLN A 1 91 ? 10.382 6.825 0.259 1.00 90.56 91 GLN A C 1
ATOM 771 O O . GLN A 1 91 ? 9.299 6.244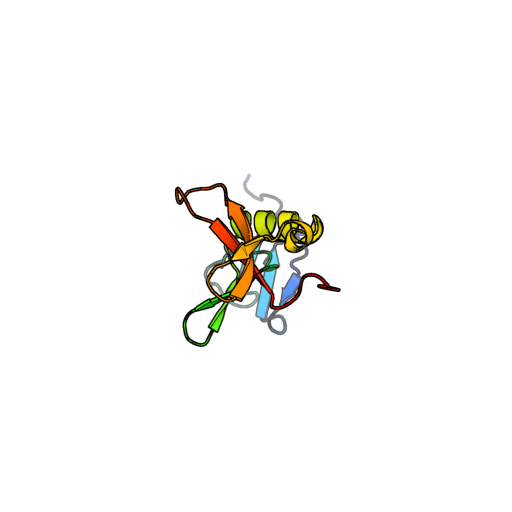 0.351 1.00 90.56 91 GLN A O 1
ATOM 776 N N . GLY A 1 92 ? 11.152 7.052 1.324 1.00 83.56 92 GLY A N 1
ATOM 777 C CA . GLY A 1 92 ? 10.723 6.720 2.680 1.00 83.56 92 GLY A CA 1
ATOM 778 C C . GLY A 1 92 ? 11.859 6.287 3.597 1.00 83.56 92 GLY A C 1
ATOM 779 O O . GLY A 1 92 ? 13.017 6.653 3.412 1.00 83.56 92 GLY A O 1
ATOM 780 N N . SER A 1 93 ? 11.499 5.511 4.620 1.00 71.38 93 SER A N 1
ATOM 781 C CA . SER A 1 93 ? 12.384 5.163 5.740 1.00 71.38 93 SER A CA 1
ATOM 782 C C . SER A 1 93 ? 13.492 4.166 5.394 1.00 71.38 93 SER A C 1
ATOM 784 O O . SER A 1 93 ? 14.439 4.044 6.165 1.00 71.38 93 SER A O 1
ATOM 786 N N . THR A 1 94 ? 13.373 3.434 4.285 1.00 82.50 94 THR A N 1
ATOM 787 C CA . THR A 1 94 ? 14.340 2.409 3.875 1.00 82.50 94 THR A CA 1
ATOM 788 C C . THR A 1 94 ? 15.121 2.911 2.660 1.00 82.50 94 THR A C 1
ATOM 790 O O . THR A 1 94 ? 14.582 2.903 1.552 1.00 82.50 94 THR A O 1
ATOM 793 N N . PRO A 1 95 ? 16.378 3.362 2.835 1.00 86.00 95 PRO A N 1
ATOM 794 C CA . PRO A 1 95 ? 17.189 3.852 1.728 1.00 86.00 95 PRO A CA 1
ATOM 795 C C . PRO A 1 95 ? 17.381 2.783 0.650 1.00 86.00 95 PRO A C 1
ATOM 797 O O . PRO A 1 95 ? 17.679 1.630 0.954 1.00 86.00 95 PRO A O 1
ATOM 800 N N . GLY A 1 96 ? 17.230 3.172 -0.617 1.00 87.00 96 GLY A N 1
ATOM 801 C CA . GLY A 1 96 ? 17.462 2.289 -1.766 1.00 87.00 96 GLY A CA 1
ATOM 802 C C . GLY A 1 96 ? 16.340 1.289 -2.064 1.00 87.00 96 GLY A C 1
ATOM 803 O O . GLY A 1 96 ? 16.483 0.484 -2.992 1.00 87.00 96 GLY A O 1
ATOM 804 N N . LEU A 1 97 ? 15.226 1.342 -1.326 1.00 91.19 97 LEU A N 1
ATOM 805 C CA . LEU A 1 97 ? 14.041 0.558 -1.649 1.00 91.19 97 LEU A CA 1
ATOM 806 C C . LEU A 1 97 ? 13.491 0.987 -3.017 1.00 91.19 97 LEU A C 1
ATOM 808 O O . LEU A 1 97 ? 13.328 2.172 -3.300 1.00 91.19 97 LEU A O 1
ATOM 812 N N . HIS A 1 98 ? 13.214 0.016 -3.878 1.00 92.56 98 HIS A N 1
ATOM 813 C CA . HIS A 1 98 ? 12.674 0.254 -5.209 1.00 92.56 98 HIS A CA 1
ATOM 814 C C . HIS A 1 98 ? 11.749 -0.889 -5.612 1.00 92.56 98 HIS A C 1
ATOM 816 O O . HIS A 1 98 ? 11.885 -2.012 -5.128 1.00 92.56 98 HIS A O 1
ATOM 822 N N . ALA A 1 99 ? 10.820 -0.595 -6.513 1.00 92.31 99 ALA A N 1
ATOM 823 C CA . ALA A 1 99 ? 9.957 -1.579 -7.144 1.00 92.31 99 ALA A CA 1
ATOM 824 C C . ALA A 1 99 ? 10.361 -1.785 -8.603 1.00 92.31 99 ALA A C 1
ATOM 826 O O . ALA A 1 99 ? 10.773 -0.843 -9.288 1.00 92.31 99 ALA A O 1
ATOM 827 N N . LEU A 1 100 ? 10.232 -3.023 -9.075 1.00 91.69 100 LEU A N 1
ATOM 828 C CA . LEU A 1 100 ? 10.448 -3.390 -10.468 1.00 91.69 100 LEU A CA 1
ATOM 829 C C . LEU A 1 100 ? 9.118 -3.809 -11.088 1.00 91.69 100 LEU A C 1
ATOM 831 O O . LEU A 1 100 ? 8.485 -4.757 -10.635 1.00 91.69 100 LEU A O 1
ATOM 835 N N . PHE A 1 101 ? 8.727 -3.112 -12.148 1.00 91.12 101 PHE A N 1
ATOM 836 C CA . PHE A 1 101 ? 7.600 -3.477 -12.995 1.00 91.12 101 PHE A CA 1
ATOM 837 C C . PHE A 1 101 ? 8.150 -4.270 -14.168 1.00 91.12 101 PHE A C 1
ATOM 839 O O . PHE A 1 101 ? 8.822 -3.700 -15.031 1.00 91.12 101 PHE A O 1
ATOM 846 N N . THR A 1 102 ? 7.913 -5.580 -14.159 1.00 90.44 102 THR A N 1
ATOM 847 C CA . THR A 1 102 ? 8.434 -6.503 -15.172 1.00 90.44 102 THR A CA 1
ATOM 848 C C . THR A 1 102 ? 7.329 -6.966 -16.118 1.00 90.44 102 THR A C 1
ATOM 850 O O . THR A 1 102 ? 6.154 -6.931 -15.762 1.00 90.44 102 THR A O 1
ATOM 853 N N . GLY A 1 103 ? 7.688 -7.355 -17.337 1.00 86.12 103 GLY A N 1
ATOM 854 C CA . GLY A 1 103 ? 6.789 -8.033 -18.267 1.00 86.12 103 GLY A CA 1
ATOM 855 C C . GLY A 1 103 ? 7.554 -8.685 -19.413 1.00 86.12 103 GLY A C 1
ATOM 856 O O . GLY A 1 103 ? 8.726 -8.375 -19.642 1.00 86.12 103 GLY A O 1
ATOM 857 N N . GLU A 1 104 ? 6.893 -9.614 -20.093 1.00 85.62 104 GLU A N 1
ATOM 858 C CA . GLU A 1 104 ? 7.476 -10.400 -21.187 1.00 85.62 104 GLU A CA 1
ATOM 859 C C . GLU A 1 104 ? 7.494 -9.619 -22.508 1.00 85.62 104 GLU A C 1
ATOM 861 O O . GLU A 1 104 ? 8.416 -9.767 -23.307 1.00 85.62 104 GLU A O 1
ATOM 866 N N . ASP A 1 105 ? 6.520 -8.730 -22.705 1.00 76.94 105 ASP A N 1
ATOM 867 C CA . ASP A 1 105 ? 6.314 -7.946 -23.916 1.00 76.94 105 ASP A CA 1
ATOM 868 C C . ASP A 1 105 ? 6.208 -6.435 -23.631 1.00 76.94 105 ASP A C 1
ATOM 870 O O . ASP A 1 105 ? 5.951 -5.983 -22.508 1.00 76.94 105 ASP A O 1
ATOM 874 N N . ASP A 1 106 ? 6.426 -5.620 -24.668 1.00 68.56 106 ASP A N 1
ATOM 875 C CA . ASP A 1 106 ? 6.335 -4.154 -24.5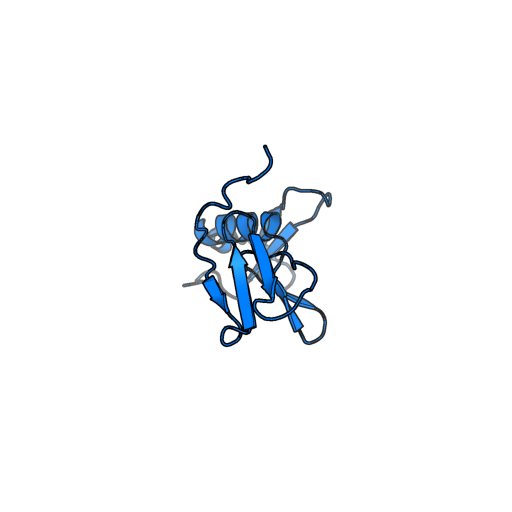74 1.00 68.56 106 ASP A CA 1
ATOM 876 C C . ASP A 1 106 ? 4.889 -3.633 -24.736 1.00 68.56 106 ASP A C 1
ATOM 878 O O . ASP A 1 106 ? 4.600 -2.461 -24.513 1.00 68.56 106 ASP A O 1
ATOM 882 N N . THR A 1 107 ? 3.955 -4.524 -25.070 1.00 66.75 107 THR A N 1
ATOM 883 C CA . THR A 1 107 ? 2.569 -4.230 -25.469 1.00 66.75 107 THR A CA 1
ATOM 884 C C . THR A 1 107 ? 1.554 -4.227 -24.331 1.00 66.75 107 THR A C 1
ATOM 886 O O . THR A 1 107 ? 0.364 -4.305 -24.596 1.00 66.75 107 THR A O 1
ATOM 889 N N . TRP A 1 108 ? 1.996 -4.121 -23.077 1.00 63.75 108 TRP A N 1
ATOM 890 C CA . TRP A 1 108 ? 1.129 -4.270 -21.902 1.00 63.75 108 TRP A CA 1
ATOM 891 C C . TRP A 1 108 ? -0.145 -3.401 -21.990 1.00 63.75 108 TRP A C 1
ATOM 893 O O . TRP A 1 108 ? -0.076 -2.174 -21.868 1.00 63.75 108 TRP A O 1
ATOM 903 N N . GLU A 1 109 ? -1.296 -4.048 -22.200 1.00 58.81 109 GLU A N 1
ATOM 904 C CA . GLU A 1 109 ? -2.632 -3.462 -22.069 1.00 58.81 109 GLU A CA 1
ATOM 905 C C . GLU A 1 109 ? -3.176 -3.869 -20.696 1.00 58.81 109 GLU A C 1
ATOM 907 O O . GLU A 1 109 ? -3.326 -5.056 -20.405 1.00 58.81 109 GLU A O 1
ATOM 912 N N . ALA A 1 110 ? -3.368 -2.875 -19.829 1.00 56.66 110 ALA A N 1
ATOM 913 C CA . ALA A 1 110 ? -3.897 -3.038 -18.477 1.00 56.66 110 ALA A CA 1
ATOM 914 C C . ALA A 1 110 ? -5.417 -3.230 -18.479 1.00 56.66 110 ALA A C 1
ATOM 916 O O . ALA A 1 110 ? -6.087 -2.490 -19.238 1.00 56.66 110 ALA A O 1
#

Secondary structure (DSSP, 8-state):
----------PEEEGGGTEEEETTTTEEEESSS--PPEE----S-EEEETTEEEEPPHHHHHHHHHHHHTTGGGG-EE-TTSSEEEEEEPPSSSTT-EEEEEES-S----

Radius of gyration: 20.25 Å; chains: 1; bounding box: 42×38×58 Å